Protein AF-A0A9D4VHM0-F1 (afdb_monomer_lite)

Secondary structure (DSSP, 8-state):
---S-------HHHHHHHHHHHHHHHHHHHHHHHHHHHHHHTT---SGGGGT--HHHHHHHHHHHHHSSS--HHHHHHHHHHHHHHHHHHHHHHHHHHHHHHHHHHHHHHHHHHHTTT---TTSSTTGGG----------------------------TTS--TTSTTHHHHTT--

Structure (mmCIF, N/CA/C/O backbone):
data_AF-A0A9D4VHM0-F1
#
_entry.id   AF-A0A9D4VHM0-F1
#
loop_
_atom_site.group_PDB
_atom_site.id
_atom_site.type_symbol
_atom_site.label_atom_id
_atom_site.label_alt_id
_atom_site.label_comp_id
_atom_site.label_asym_id
_atom_site.label_entity_id
_atom_site.label_seq_id
_atom_site.pdbx_PDB_ins_code
_atom_site.Cartn_x
_atom_site.Cartn_y
_atom_site.Cartn_z
_atom_site.occupancy
_atom_site.B_iso_or_equiv
_atom_site.auth_seq_id
_atom_site.auth_comp_id
_atom_site.auth_asym_id
_atom_site.auth_atom_id
_atom_site.pdbx_PDB_model_num
ATOM 1 N N . MET A 1 1 ? -2.084 -25.404 -28.166 1.00 48.56 1 MET A N 1
ATOM 2 C CA . MET A 1 1 ? -1.781 -25.328 -29.610 1.00 48.56 1 MET A CA 1
ATOM 3 C C . MET A 1 1 ? -2.244 -23.962 -30.100 1.00 48.56 1 MET A C 1
ATOM 5 O O . MET A 1 1 ? -3.442 -23.744 -30.145 1.00 48.56 1 MET A O 1
ATOM 9 N N . SER A 1 2 ? -1.327 -23.030 -30.367 1.00 46.53 2 SER A N 1
ATOM 10 C CA . SER A 1 2 ? -1.622 -21.773 -31.071 1.00 46.53 2 SER A CA 1
ATOM 11 C C . SER A 1 2 ? -0.674 -21.740 -32.253 1.00 46.53 2 SER A C 1
ATOM 13 O O . SER A 1 2 ? 0.512 -21.457 -32.102 1.00 46.53 2 SER A O 1
ATOM 15 N N . GLY A 1 3 ? -1.186 -22.229 -33.375 1.00 48.50 3 GLY A N 1
ATOM 16 C CA . GLY A 1 3 ? -0.504 -22.219 -34.653 1.00 48.50 3 GLY A CA 1
ATOM 17 C C . GLY A 1 3 ? -0.686 -20.891 -35.378 1.00 48.50 3 GLY A C 1
ATOM 18 O O . GLY A 1 3 ? -1.426 -20.017 -34.934 1.00 48.50 3 GLY A O 1
ATOM 19 N N . MET A 1 4 ? -0.033 -20.863 -36.536 1.00 45.47 4 MET A N 1
ATOM 20 C CA . MET A 1 4 ? -0.032 -19.849 -37.583 1.00 45.47 4 MET A CA 1
ATOM 21 C C . MET A 1 4 ? 0.766 -18.599 -37.241 1.00 45.47 4 MET A C 1
ATOM 23 O O . MET A 1 4 ? 0.426 -17.837 -36.344 1.00 45.47 4 MET A O 1
ATOM 27 N N . GLY A 1 5 ? 1.854 -18.441 -38.002 1.00 55.69 5 GLY A N 1
ATOM 28 C CA . GLY A 1 5 ? 2.696 -17.262 -38.004 1.00 55.69 5 GLY A CA 1
ATOM 29 C C . GLY A 1 5 ? 1.836 -16.013 -37.995 1.00 55.69 5 GLY A C 1
ATOM 30 O O . GLY A 1 5 ? 0.958 -15.849 -38.844 1.00 55.69 5 GLY A O 1
ATOM 31 N N . ASP A 1 6 ? 2.097 -15.183 -36.988 1.00 59.44 6 ASP A N 1
ATOM 32 C CA . ASP A 1 6 ? 1.628 -13.813 -36.928 1.00 59.44 6 ASP A CA 1
ATOM 33 C C . ASP A 1 6 ? 1.905 -13.216 -38.306 1.00 59.44 6 ASP A C 1
ATOM 35 O O . ASP A 1 6 ? 3.043 -13.285 -38.778 1.00 59.44 6 ASP A O 1
ATOM 39 N N . GLY A 1 7 ? 0.863 -12.777 -39.011 1.00 63.22 7 GLY A N 1
ATOM 40 C CA . GLY A 1 7 ? 0.904 -12.333 -40.409 1.00 63.22 7 GLY A CA 1
ATOM 41 C C . GLY A 1 7 ? 1.677 -11.025 -40.592 1.00 63.22 7 GLY A C 1
ATOM 42 O O . GLY A 1 7 ? 1.258 -10.143 -41.335 1.00 63.22 7 GLY A O 1
ATOM 43 N N . TYR A 1 8 ? 2.772 -10.869 -39.859 1.00 72.88 8 TYR A N 1
ATOM 44 C CA . TYR A 1 8 ? 3.613 -9.708 -39.774 1.00 72.88 8 TYR A CA 1
ATOM 45 C C . TYR A 1 8 ? 4.491 -9.622 -41.023 1.00 72.88 8 TYR A C 1
ATOM 47 O O . TYR A 1 8 ? 5.536 -10.262 -41.143 1.00 72.88 8 TYR A O 1
ATOM 55 N N . VAL A 1 9 ? 4.035 -8.816 -41.979 1.00 76.06 9 VAL A N 1
ATOM 56 C CA . VAL A 1 9 ? 4.743 -8.518 -43.226 1.00 76.06 9 VAL A CA 1
ATOM 57 C C . VAL A 1 9 ? 5.703 -7.351 -42.970 1.00 76.06 9 VAL A C 1
ATOM 59 O O . VAL A 1 9 ? 5.404 -6.202 -43.282 1.00 76.06 9 VAL A O 1
ATOM 62 N N . GLY A 1 10 ? 6.836 -7.633 -42.327 1.00 77.12 10 GLY A N 1
ATOM 63 C CA . GLY A 1 10 ? 7.846 -6.631 -41.973 1.00 77.12 10 GLY A CA 1
ATOM 64 C C . GLY A 1 10 ? 9.276 -7.109 -42.208 1.00 77.12 10 GLY A C 1
ATOM 65 O O . GLY A 1 10 ? 9.518 -8.253 -42.596 1.00 77.12 10 GLY A O 1
ATOM 66 N N . THR A 1 11 ? 10.246 -6.219 -42.000 1.00 82.81 11 THR A N 1
ATOM 67 C CA . THR A 1 11 ? 11.658 -6.525 -42.268 1.00 82.81 11 THR A CA 1
ATOM 68 C C . THR A 1 11 ? 12.235 -7.479 -41.215 1.00 82.81 11 THR A C 1
ATOM 70 O O . THR A 1 11 ? 11.764 -7.540 -40.080 1.00 82.81 11 THR A O 1
ATOM 73 N N . ALA A 1 12 ? 13.312 -8.205 -41.537 1.00 75.81 12 ALA A N 1
ATOM 74 C CA . ALA A 1 12 ? 13.962 -9.113 -40.579 1.00 75.81 12 ALA A CA 1
ATOM 75 C C . ALA A 1 12 ? 14.427 -8.408 -39.282 1.00 75.81 12 ALA A C 1
ATOM 77 O O . ALA A 1 12 ? 14.496 -9.029 -38.221 1.00 75.81 12 ALA A O 1
ATOM 78 N N . GLN A 1 13 ? 14.700 -7.099 -39.341 1.00 81.19 13 GLN A N 1
ATOM 79 C CA . GLN A 1 13 ? 15.025 -6.281 -38.168 1.00 81.19 13 GLN A CA 1
ATOM 80 C C . GLN A 1 13 ? 13.808 -6.058 -37.256 1.00 81.19 13 GLN A C 1
ATOM 82 O O . GLN A 1 13 ? 13.946 -6.012 -36.029 1.00 81.19 13 GLN A O 1
ATOM 87 N N . ASP A 1 14 ? 12.610 -5.970 -37.832 1.00 83.75 14 ASP A N 1
ATOM 88 C CA . ASP A 1 14 ? 11.372 -5.815 -37.077 1.00 83.75 14 ASP A CA 1
ATOM 89 C C . ASP A 1 14 ? 11.043 -7.074 -36.270 1.00 83.75 14 ASP A C 1
ATOM 91 O O . ASP A 1 14 ? 10.640 -6.960 -35.115 1.00 83.75 14 ASP A O 1
ATOM 95 N N . ALA A 1 15 ? 11.328 -8.270 -36.796 1.00 83.69 15 ALA A N 1
ATOM 96 C CA . ALA A 1 15 ? 11.151 -9.528 -36.063 1.00 83.69 15 ALA A CA 1
ATOM 97 C C . ALA A 1 15 ? 11.991 -9.577 -34.769 1.00 83.69 15 ALA A C 1
ATOM 99 O O . ALA A 1 15 ? 11.526 -10.023 -33.717 1.00 83.69 15 ALA A O 1
ATOM 100 N N . VAL A 1 16 ? 13.222 -9.054 -34.810 1.00 86.56 16 VAL A N 1
ATOM 101 C CA . VAL A 1 16 ? 14.093 -8.954 -33.626 1.00 86.56 16 VAL A CA 1
ATOM 102 C C . VAL A 1 16 ? 13.530 -7.952 -32.614 1.00 86.56 16 VAL A C 1
ATOM 104 O O . VAL A 1 16 ? 13.523 -8.218 -31.407 1.00 86.56 16 VAL A O 1
ATOM 107 N N . ARG A 1 17 ? 13.025 -6.807 -33.092 1.00 89.06 17 ARG A N 1
ATOM 108 C CA . ARG A 1 17 ? 12.390 -5.788 -32.243 1.00 89.06 17 ARG A CA 1
ATOM 109 C C . ARG A 1 17 ? 11.124 -6.327 -31.578 1.00 89.06 17 ARG A C 1
ATOM 111 O O . ARG A 1 17 ? 10.955 -6.133 -30.375 1.00 89.06 17 ARG A O 1
ATOM 118 N N . ILE A 1 18 ? 10.277 -7.031 -32.327 1.00 87.94 18 ILE A N 1
ATOM 119 C CA . ILE A 1 18 ? 9.046 -7.655 -31.830 1.00 87.94 18 ILE A CA 1
ATOM 120 C C . ILE A 1 18 ? 9.375 -8.639 -30.717 1.00 87.94 18 ILE A C 1
ATOM 122 O O . ILE A 1 18 ? 8.871 -8.476 -29.611 1.00 87.94 18 ILE A O 1
ATOM 126 N N . ARG A 1 19 ? 10.323 -9.554 -30.942 1.00 87.62 19 ARG A N 1
ATOM 127 C CA . ARG A 1 19 ? 10.744 -10.531 -29.929 1.00 87.62 19 ARG A CA 1
ATOM 128 C C . ARG A 1 19 ? 11.224 -9.870 -28.636 1.00 87.62 19 ARG A C 1
ATOM 130 O O . ARG A 1 19 ? 10.958 -10.357 -27.537 1.00 87.62 19 ARG A O 1
ATOM 137 N N . ARG A 1 20 ? 11.944 -8.748 -28.745 1.00 91.19 20 ARG A N 1
ATOM 138 C CA . ARG A 1 20 ? 12.395 -7.973 -27.580 1.00 91.19 20 ARG A CA 1
ATOM 139 C C . ARG A 1 20 ? 11.217 -7.359 -26.821 1.00 91.19 20 ARG A C 1
ATOM 141 O O . ARG A 1 20 ? 11.184 -7.453 -25.596 1.00 91.19 20 ARG A O 1
ATOM 148 N N . LEU A 1 21 ? 10.278 -6.739 -27.531 1.00 93.31 21 LEU A N 1
ATOM 1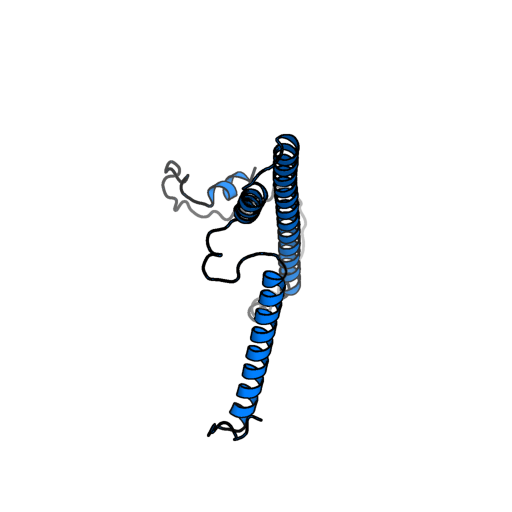49 C CA . LEU A 1 21 ? 9.094 -6.114 -26.935 1.00 93.31 21 LEU A CA 1
ATOM 150 C C . LEU A 1 21 ? 8.149 -7.153 -26.326 1.00 93.31 21 LEU A C 1
ATOM 152 O O . LEU A 1 21 ? 7.611 -6.937 -25.247 1.00 93.31 21 LEU A O 1
ATOM 156 N N . GLU A 1 22 ? 7.981 -8.305 -26.966 1.00 91.44 22 GLU A N 1
ATOM 157 C CA . GLU A 1 22 ? 7.226 -9.435 -26.424 1.00 91.44 22 GLU A CA 1
ATOM 158 C C . GLU A 1 22 ? 7.846 -9.955 -25.136 1.00 91.44 22 GLU A C 1
ATOM 160 O O . GLU A 1 22 ? 7.137 -10.119 -24.148 1.00 91.44 22 GLU A O 1
ATOM 165 N N . LYS A 1 23 ? 9.174 -10.119 -25.101 1.00 93.81 23 LYS A N 1
ATOM 166 C CA . LYS A 1 23 ? 9.887 -10.509 -23.881 1.00 93.81 23 LYS A CA 1
ATOM 167 C C . LYS A 1 23 ? 9.682 -9.497 -22.748 1.00 93.81 23 LYS A C 1
ATOM 169 O O . LYS A 1 23 ? 9.524 -9.898 -21.597 1.00 93.81 23 LYS A O 1
ATOM 174 N N . GLN A 1 24 ? 9.666 -8.198 -23.059 1.00 93.06 24 GLN A N 1
ATOM 175 C CA . GLN A 1 24 ? 9.364 -7.148 -22.078 1.00 93.06 24 GLN A CA 1
ATOM 176 C C . GLN A 1 24 ? 7.918 -7.243 -21.577 1.00 93.06 24 GLN A C 1
ATOM 178 O O . GLN A 1 24 ? 7.697 -7.299 -20.370 1.00 93.06 24 GLN A O 1
ATOM 183 N N . ARG A 1 25 ? 6.943 -7.365 -22.486 1.00 94.88 25 ARG A N 1
ATOM 184 C CA . ARG A 1 25 ? 5.524 -7.534 -22.133 1.00 94.88 25 ARG A CA 1
ATOM 185 C C . ARG A 1 25 ? 5.275 -8.799 -21.315 1.00 94.88 25 ARG A C 1
ATOM 187 O O . ARG A 1 25 ? 4.471 -8.767 -20.390 1.00 94.88 25 ARG A O 1
ATOM 194 N N . GLU A 1 26 ? 5.932 -9.915 -21.630 1.00 91.56 26 GLU A N 1
ATOM 195 C CA . GLU A 1 26 ? 5.799 -11.154 -20.857 1.00 91.56 26 GLU A CA 1
ATOM 196 C C . GLU A 1 26 ? 6.381 -10.989 -19.448 1.00 91.56 26 GLU A C 1
ATOM 198 O O . GLU A 1 26 ? 5.748 -11.400 -18.476 1.00 91.56 26 GLU A O 1
ATOM 203 N N . ALA A 1 27 ? 7.538 -10.333 -19.312 1.00 92.75 27 ALA A N 1
ATOM 204 C CA . ALA A 1 27 ? 8.124 -10.034 -18.008 1.00 92.75 27 ALA A CA 1
ATOM 205 C C . ALA A 1 27 ? 7.213 -9.128 -17.160 1.00 92.75 27 ALA A C 1
ATOM 207 O O . ALA A 1 27 ? 6.996 -9.402 -15.980 1.00 92.75 27 ALA A O 1
ATOM 208 N N . GLU A 1 28 ? 6.624 -8.092 -17.759 1.00 88.25 28 GLU A N 1
ATOM 209 C CA . GLU A 1 28 ? 5.645 -7.224 -17.095 1.00 88.25 28 GLU A CA 1
ATOM 210 C C . GLU A 1 28 ? 4.381 -7.989 -16.694 1.00 88.25 28 GLU A C 1
ATOM 212 O O . GLU A 1 28 ? 3.914 -7.862 -15.561 1.00 88.25 28 GLU A O 1
ATOM 217 N N . ARG A 1 29 ? 3.853 -8.840 -17.582 1.00 91.31 29 ARG A N 1
ATOM 218 C CA . ARG A 1 29 ? 2.702 -9.703 -17.281 1.00 91.31 29 ARG A CA 1
ATOM 219 C C . ARG A 1 29 ? 2.998 -10.657 -16.131 1.00 91.31 29 ARG A C 1
ATOM 221 O O . ARG A 1 29 ? 2.163 -10.772 -15.238 1.00 91.31 29 ARG A O 1
ATOM 228 N N . ARG A 1 30 ? 4.179 -11.286 -16.105 1.00 91.12 30 ARG A N 1
ATOM 229 C CA . ARG A 1 30 ? 4.614 -12.127 -14.979 1.00 91.12 30 ARG A CA 1
ATOM 230 C C . ARG A 1 30 ? 4.716 -11.324 -13.690 1.00 91.12 30 ARG A C 1
ATOM 232 O O . ARG A 1 30 ? 4.198 -11.774 -12.679 1.00 91.12 30 ARG A O 1
ATOM 239 N N . LYS A 1 31 ? 5.294 -10.119 -13.727 1.00 89.94 31 LYS A N 1
ATOM 240 C CA . LYS A 1 31 ? 5.389 -9.238 -12.553 1.00 89.94 31 LYS A CA 1
ATOM 241 C C . LYS A 1 31 ? 4.008 -8.856 -12.018 1.00 89.94 31 LYS A C 1
ATOM 243 O O . LYS A 1 31 ? 3.776 -8.924 -10.817 1.00 89.94 31 LYS A O 1
ATOM 248 N N . ILE A 1 32 ? 3.070 -8.495 -12.895 1.00 85.62 32 ILE A N 1
ATOM 249 C CA . ILE A 1 32 ? 1.684 -8.194 -12.507 1.00 85.62 32 ILE A CA 1
ATOM 250 C C . ILE A 1 32 ? 1.004 -9.438 -11.935 1.00 85.62 32 ILE A C 1
ATOM 252 O O . ILE A 1 32 ? 0.292 -9.334 -10.942 1.00 85.62 32 ILE A O 1
ATOM 256 N N . GLN A 1 33 ? 1.202 -10.606 -12.543 1.00 84.25 33 GLN A N 1
ATOM 257 C CA . GLN A 1 33 ? 0.629 -11.855 -12.053 1.00 84.25 33 GLN A CA 1
ATOM 258 C C . GLN A 1 33 ? 1.186 -12.221 -10.676 1.00 84.25 33 GLN A C 1
ATOM 260 O O . GLN A 1 33 ? 0.412 -12.574 -9.797 1.00 84.25 33 GLN A O 1
ATOM 265 N N . GLU A 1 34 ? 2.489 -12.062 -10.463 1.00 85.38 34 GLU A N 1
ATOM 266 C CA . GLU A 1 34 ? 3.138 -12.291 -9.176 1.00 85.38 34 GLU A CA 1
ATOM 267 C C . GLU A 1 34 ? 2.610 -11.328 -8.103 1.00 85.38 34 GLU A C 1
ATOM 269 O O . GLU A 1 34 ? 2.268 -11.750 -6.998 1.00 85.38 34 GLU A O 1
ATOM 274 N N . LEU A 1 35 ? 2.474 -10.039 -8.433 1.00 79.00 35 LEU A N 1
ATOM 275 C CA . LEU A 1 35 ? 1.866 -9.048 -7.542 1.00 79.00 35 LEU A CA 1
ATOM 276 C C . LEU A 1 35 ? 0.404 -9.386 -7.235 1.00 79.00 35 LEU A C 1
ATOM 278 O O . LEU A 1 35 ? 0.005 -9.299 -6.080 1.00 79.00 35 LEU A O 1
ATOM 282 N N . LYS A 1 36 ? -0.368 -9.837 -8.232 1.00 78.75 36 LYS A N 1
ATOM 283 C CA . LYS A 1 36 ? -1.748 -10.310 -8.049 1.00 78.75 36 LYS A CA 1
ATOM 284 C C . LYS A 1 36 ? -1.825 -11.543 -7.160 1.00 78.75 36 LYS A C 1
ATOM 286 O O . LYS A 1 36 ? -2.728 -11.632 -6.342 1.00 78.75 36 LYS A O 1
ATOM 291 N N . THR A 1 37 ? -0.913 -12.503 -7.308 1.00 77.62 37 THR A N 1
ATOM 292 C CA . THR A 1 37 ? -0.886 -13.679 -6.432 1.00 77.62 37 THR A CA 1
ATOM 293 C C . THR A 1 37 ? -0.502 -13.290 -5.012 1.00 77.62 37 THR A C 1
ATOM 295 O O . THR A 1 37 ? -1.154 -13.743 -4.082 1.00 77.62 37 THR A O 1
ATOM 298 N N . LYS A 1 38 ? 0.476 -12.388 -4.838 1.00 77.25 38 LYS A N 1
ATOM 299 C CA . LYS A 1 38 ? 0.881 -11.870 -3.522 1.00 77.25 38 LYS A CA 1
ATOM 300 C C . LYS A 1 38 ? -0.257 -11.106 -2.840 1.00 77.25 38 LYS A C 1
ATOM 302 O O . LYS A 1 38 ? -0.517 -11.337 -1.662 1.00 77.25 38 LYS A O 1
ATOM 307 N N . SER A 1 39 ? -0.973 -10.258 -3.579 1.00 63.16 39 SER A N 1
ATOM 308 C CA . SER A 1 39 ? -2.120 -9.518 -3.044 1.00 63.16 39 SER A CA 1
ATOM 309 C C . SER A 1 39 ? -3.331 -10.416 -2.778 1.00 63.16 39 SER A C 1
ATOM 311 O O . SER A 1 39 ? -4.026 -10.221 -1.787 1.00 63.16 39 SER A O 1
ATOM 313 N N . ALA A 1 40 ? -3.565 -11.437 -3.609 1.00 62.09 40 ALA A N 1
ATOM 314 C CA . ALA A 1 40 ? -4.620 -12.423 -3.381 1.00 62.09 40 ALA A CA 1
ATOM 315 C C . ALA A 1 40 ? -4.339 -13.311 -2.157 1.00 62.09 40 ALA A C 1
ATOM 317 O O . ALA A 1 40 ? -5.275 -13.690 -1.459 1.00 62.09 40 ALA A O 1
ATOM 318 N N . THR A 1 41 ? -3.070 -13.624 -1.867 1.00 61.19 41 THR A N 1
ATOM 319 C CA . THR A 1 41 ? -2.693 -14.359 -0.647 1.00 61.19 41 THR A CA 1
ATOM 320 C C . THR A 1 41 ? -2.825 -13.516 0.622 1.00 61.19 41 THR A C 1
ATOM 322 O O . THR A 1 41 ? -3.041 -14.068 1.697 1.00 61.19 41 THR A O 1
ATOM 325 N N . SER A 1 42 ? -2.747 -12.186 0.520 1.00 54.97 42 SER A N 1
ATOM 326 C CA . SER A 1 42 ? -2.964 -11.264 1.636 1.00 54.97 42 SER A CA 1
ATOM 327 C C . SER A 1 42 ? -4.421 -10.782 1.679 1.00 54.97 42 SER A C 1
ATOM 329 O O . SER A 1 42 ? -4.680 -9.621 1.395 1.00 54.97 42 SER A O 1
ATOM 331 N N . ASN A 1 43 ? -5.369 -11.680 1.978 1.00 56.19 43 ASN A N 1
ATOM 332 C CA . ASN A 1 43 ? -6.749 -11.428 2.452 1.00 56.19 43 ASN A CA 1
ATOM 333 C C . ASN A 1 43 ? -7.400 -10.053 2.138 1.00 56.19 43 ASN A C 1
ATOM 335 O O . ASN A 1 43 ? -7.985 -9.416 3.014 1.00 56.19 43 ASN A O 1
ATOM 339 N N . GLY A 1 44 ? -7.362 -9.605 0.884 1.00 54.00 44 GLY A N 1
ATOM 340 C CA . GLY A 1 44 ? -7.926 -8.331 0.448 1.00 54.00 44 GLY A CA 1
ATOM 341 C C . GLY A 1 44 ? -8.570 -8.504 -0.916 1.00 54.00 44 GLY A C 1
ATOM 342 O O . GLY A 1 44 ? -7.920 -8.942 -1.861 1.00 54.00 44 GLY A O 1
ATOM 343 N N . GLN A 1 45 ? -9.870 -8.222 -0.995 1.00 55.28 45 GLN A N 1
ATOM 344 C CA . GLN A 1 45 ? -10.698 -8.332 -2.199 1.00 55.28 45 GLN A CA 1
ATOM 345 C C . GLN A 1 45 ? -9.958 -7.837 -3.459 1.00 55.28 45 GLN A C 1
ATOM 347 O O . GLN A 1 45 ? -9.551 -6.674 -3.502 1.00 55.28 45 GLN A O 1
ATOM 352 N N . PRO A 1 46 ? -9.790 -8.673 -4.500 1.00 51.97 46 PRO A N 1
ATOM 353 C CA . PRO A 1 46 ? -9.112 -8.249 -5.710 1.00 51.97 46 PRO A CA 1
ATOM 354 C C . PRO A 1 46 ? -10.093 -7.447 -6.570 1.00 51.97 46 PRO A C 1
ATOM 356 O O . PRO A 1 46 ? -10.962 -8.015 -7.227 1.00 51.97 46 PRO A O 1
ATOM 359 N N . GLY A 1 47 ? -9.965 -6.121 -6.591 1.00 56.31 47 GLY A N 1
ATOM 360 C CA . GLY A 1 47 ? -10.723 -5.296 -7.528 1.00 56.31 47 GLY A CA 1
ATOM 361 C C . GLY A 1 47 ? -10.788 -3.818 -7.170 1.00 56.31 47 GLY A C 1
ATOM 362 O O . GLY A 1 47 ? -10.509 -3.427 -6.044 1.00 56.31 47 GLY A O 1
ATOM 363 N N . LEU A 1 48 ? -11.181 -3.040 -8.182 1.00 56.62 48 LEU A N 1
ATOM 364 C CA . LEU A 1 48 ? -11.486 -1.602 -8.309 1.00 56.62 48 LEU A CA 1
ATOM 365 C C . LEU A 1 48 ? -11.804 -0.772 -7.036 1.00 56.62 48 LEU A C 1
ATOM 367 O O . LEU A 1 48 ? -11.634 0.440 -7.058 1.00 56.62 48 LEU A O 1
ATOM 371 N N . LEU A 1 49 ? -12.218 -1.393 -5.931 1.00 53.53 49 LEU A N 1
ATOM 372 C CA . LEU A 1 49 ? -12.480 -0.774 -4.627 1.00 53.53 49 LEU A CA 1
ATOM 373 C C . LEU A 1 49 ? -11.216 -0.495 -3.785 1.00 53.53 49 LEU A C 1
ATOM 375 O O . LEU A 1 49 ? -11.313 0.156 -2.749 1.00 53.53 49 LEU A O 1
ATOM 379 N N . GLN A 1 50 ? -10.028 -0.932 -4.218 1.00 60.22 50 GLN A N 1
ATOM 380 C CA . GLN A 1 50 ? -8.768 -0.724 -3.481 1.00 60.22 50 GLN A CA 1
ATOM 381 C C . GLN A 1 50 ? -8.292 0.748 -3.434 1.00 60.22 50 GLN A C 1
ATOM 383 O O . GLN A 1 50 ? -7.340 1.063 -2.728 1.00 60.22 50 GLN A O 1
ATOM 388 N N . PHE A 1 51 ? -8.939 1.672 -4.153 1.00 56.91 51 PHE A N 1
ATOM 389 C CA . PHE A 1 51 ? -8.526 3.083 -4.192 1.00 56.91 51 PHE A CA 1
ATOM 390 C C . PHE A 1 51 ? -8.934 3.925 -2.970 1.00 56.91 51 PHE A C 1
ATOM 392 O O . PHE A 1 51 ? -8.594 5.103 -2.923 1.00 56.91 51 PHE A O 1
ATOM 399 N N . GLY A 1 52 ? -9.622 3.346 -1.982 1.00 58.41 52 GLY A N 1
ATOM 400 C CA . GLY A 1 52 ? -10.054 4.070 -0.780 1.00 58.41 52 GLY A CA 1
ATOM 401 C C . GLY A 1 52 ? -9.650 3.441 0.550 1.00 58.41 52 GLY A C 1
ATOM 402 O O . GLY A 1 52 ? -9.608 4.157 1.539 1.00 58.41 52 GLY A O 1
ATOM 403 N N . SER A 1 53 ? -9.316 2.146 0.590 1.00 60.56 53 SER A N 1
ATOM 404 C CA . SER A 1 53 ? -9.068 1.469 1.864 1.00 60.56 53 SER A CA 1
ATOM 405 C C . SER A 1 53 ? -7.619 1.627 2.307 1.00 60.56 53 SER A C 1
ATOM 407 O O . SER A 1 53 ? -6.725 0.942 1.796 1.00 60.56 53 SER A O 1
ATOM 409 N N . SER A 1 54 ? -7.381 2.506 3.279 1.00 69.75 54 SER A N 1
ATOM 410 C CA . SER A 1 54 ? -6.142 2.472 4.056 1.00 69.75 54 SER A CA 1
ATOM 411 C C . SER A 1 54 ? -5.962 1.085 4.688 1.00 69.75 54 SER A C 1
ATOM 413 O O . SER A 1 54 ? -6.927 0.347 4.904 1.00 69.75 54 SER A O 1
ATOM 415 N N . THR A 1 55 ? -4.723 0.701 5.003 1.00 69.50 55 THR A N 1
ATOM 416 C CA . THR A 1 55 ? -4.454 -0.581 5.678 1.00 69.50 55 THR A CA 1
ATOM 417 C C . THR A 1 55 ? -5.221 -0.693 7.002 1.00 69.50 55 THR A C 1
ATOM 419 O O . THR A 1 55 ? -5.764 -1.755 7.308 1.00 69.50 55 THR A O 1
ATOM 422 N N . SER A 1 56 ? -5.418 0.432 7.699 1.00 73.06 56 SER A N 1
ATOM 423 C CA . SER A 1 56 ? -6.299 0.543 8.867 1.00 73.06 56 SER A CA 1
ATOM 424 C C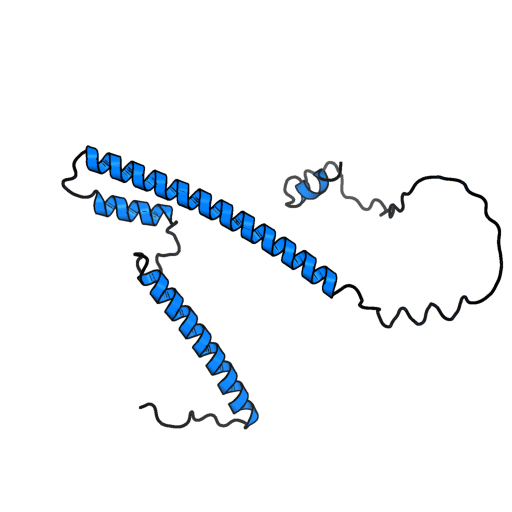 . SER A 1 56 ? -7.772 0.213 8.574 1.00 73.06 56 SER A C 1
ATOM 426 O O . SER A 1 56 ? -8.371 -0.564 9.316 1.00 73.06 56 SER A O 1
ATOM 428 N N . GLU A 1 57 ? -8.363 0.705 7.479 1.00 78.12 57 GLU A N 1
ATOM 429 C CA . GLU A 1 57 ? -9.755 0.387 7.115 1.00 78.12 57 GLU A CA 1
ATOM 430 C C . GLU A 1 57 ? -9.953 -1.104 6.799 1.00 78.12 57 GLU A C 1
ATOM 432 O O . GLU A 1 57 ? -10.982 -1.698 7.138 1.00 78.12 57 GLU A O 1
ATOM 437 N N . ILE A 1 58 ? -8.958 -1.750 6.187 1.00 80.31 58 ILE A N 1
ATOM 438 C CA . ILE A 1 58 ? -9.006 -3.191 5.902 1.00 80.31 58 ILE A CA 1
ATOM 439 C C . ILE A 1 58 ? -9.033 -3.985 7.217 1.00 80.31 58 ILE A C 1
ATOM 441 O O . ILE A 1 58 ? -9.866 -4.880 7.381 1.00 80.31 58 ILE A O 1
ATOM 445 N N . LEU A 1 59 ? -8.184 -3.620 8.184 1.00 79.12 59 LEU A N 1
ATOM 446 C CA . LEU A 1 59 ? -8.157 -4.251 9.507 1.00 79.12 59 LEU A CA 1
ATOM 447 C C . LEU A 1 59 ? -9.461 -4.011 10.286 1.00 79.12 59 LEU A C 1
ATOM 449 O O . LEU A 1 59 ? -9.994 -4.937 10.901 1.00 79.12 59 LEU A O 1
ATOM 453 N N . GLU A 1 60 ? -10.038 -2.811 10.205 1.00 81.19 60 GLU A N 1
ATOM 454 C CA . GLU A 1 60 ? -11.325 -2.506 10.836 1.00 81.19 60 GLU A CA 1
ATOM 455 C C . GLU A 1 60 ? -12.503 -3.266 10.219 1.00 81.19 60 GLU A C 1
ATOM 457 O O . GLU A 1 60 ? -13.420 -3.685 10.928 1.00 81.19 60 GLU A 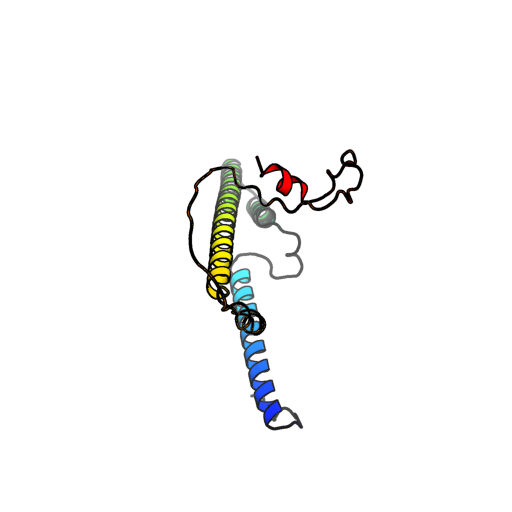O 1
ATOM 462 N N . THR A 1 61 ? -12.525 -3.449 8.899 1.00 84.44 61 THR A N 1
ATOM 463 C CA . THR A 1 61 ? -13.600 -4.216 8.252 1.00 84.44 61 THR A CA 1
ATOM 464 C C . THR A 1 61 ? -13.508 -5.704 8.579 1.00 84.44 61 THR A C 1
ATOM 466 O O . THR A 1 61 ? -14.544 -6.333 8.806 1.00 84.44 61 THR A O 1
ATOM 469 N N . ALA A 1 62 ? -12.297 -6.265 8.666 1.00 81.31 62 ALA A N 1
ATOM 470 C CA . ALA A 1 62 ? -12.079 -7.627 9.151 1.00 81.31 62 ALA A CA 1
ATOM 471 C C . ALA A 1 62 ? -12.549 -7.780 10.605 1.00 81.31 62 ALA A C 1
ATOM 473 O O . ALA A 1 62 ? -13.312 -8.692 10.914 1.00 81.31 62 ALA A O 1
ATOM 474 N N . PHE A 1 63 ? -12.207 -6.822 11.470 1.00 84.50 63 PHE A N 1
ATOM 475 C CA . PHE A 1 63 ? -12.685 -6.781 12.849 1.00 84.50 63 PHE A CA 1
ATOM 476 C C . PHE A 1 63 ? -14.203 -6.759 12.960 1.00 84.50 63 PHE A C 1
ATOM 478 O O . PHE A 1 63 ? -14.776 -7.525 13.731 1.00 84.50 63 PHE A O 1
ATOM 485 N N . LYS A 1 64 ? -14.866 -5.894 12.183 1.00 87.88 64 LYS A N 1
ATOM 486 C CA . LYS A 1 64 ? -16.330 -5.816 12.150 1.00 87.88 64 LYS A CA 1
ATOM 487 C C . LYS A 1 64 ? -16.911 -7.176 11.769 1.00 87.88 64 LYS A C 1
ATOM 489 O O . LYS A 1 64 ? -17.776 -7.674 12.471 1.00 87.88 64 LYS A O 1
ATOM 494 N N . LYS A 1 65 ? -16.384 -7.838 10.737 1.00 87.19 65 LYS A N 1
ATOM 495 C CA . LYS A 1 65 ? -16.833 -9.186 10.341 1.00 87.19 65 LYS A CA 1
ATOM 496 C C . LYS A 1 65 ? -16.619 -10.231 11.439 1.00 87.19 65 LYS A C 1
ATOM 498 O O . LYS A 1 65 ? -17.480 -11.075 11.639 1.00 87.19 65 LYS A O 1
ATOM 503 N N . GLU A 1 66 ? -15.502 -10.160 12.156 1.00 81.12 66 GLU A N 1
ATOM 504 C CA . GLU A 1 66 ? -15.178 -11.076 13.253 1.00 81.12 66 GLU A CA 1
ATOM 505 C C . GLU A 1 66 ? -15.950 -10.826 14.555 1.00 81.12 66 GLU A C 1
ATOM 507 O O . GLU A 1 66 ? -15.985 -11.704 15.421 1.00 81.12 66 GLU A O 1
ATOM 512 N N . THR A 1 67 ? -16.484 -9.618 14.738 1.00 84.88 67 THR A N 1
ATOM 513 C CA . THR A 1 67 ? -17.224 -9.212 15.943 1.00 84.88 67 THR A CA 1
ATOM 514 C C . THR A 1 67 ? -18.729 -9.137 15.739 1.00 84.88 67 THR A C 1
ATOM 516 O O . THR A 1 67 ? -19.471 -8.999 16.708 1.00 84.88 67 THR A O 1
ATOM 519 N N . VAL A 1 68 ? -19.202 -9.283 14.503 1.00 86.50 68 VAL A N 1
ATOM 520 C CA . VAL A 1 68 ? -20.623 -9.458 14.202 1.00 86.50 68 VAL A CA 1
ATOM 521 C C . VAL A 1 68 ? -21.035 -10.879 14.606 1.00 86.50 68 VAL A C 1
ATOM 523 O O . VAL A 1 68 ? -20.661 -11.851 13.958 1.00 86.50 68 VAL A O 1
ATOM 526 N N . GLY A 1 69 ? -21.804 -11.006 15.693 1.00 86.06 69 GLY A N 1
ATOM 527 C CA . GLY A 1 69 ? -22.325 -12.284 16.195 1.00 86.06 69 GLY A CA 1
ATOM 528 C C . GLY A 1 69 ? -22.413 -12.343 17.722 1.00 86.06 69 GLY A C 1
ATOM 529 O O . GLY A 1 69 ? -22.277 -11.329 18.405 1.00 86.06 69 GLY A O 1
ATOM 530 N N . LEU A 1 70 ? -22.640 -13.542 18.268 1.00 84.44 70 LEU A N 1
ATOM 531 C CA . LEU A 1 70 ? -22.587 -13.794 19.713 1.00 84.44 70 LEU A CA 1
ATOM 532 C C . LEU A 1 70 ? -21.116 -13.816 20.168 1.00 84.44 70 LEU A C 1
ATOM 534 O O . LEU A 1 70 ? -20.465 -14.857 20.152 1.00 84.44 70 LEU A O 1
ATOM 538 N N . VAL A 1 71 ? -20.580 -12.653 20.532 1.00 89.31 71 VAL A N 1
ATOM 539 C CA . VAL A 1 71 ? -19.200 -12.493 21.017 1.00 89.31 71 VAL A CA 1
ATOM 540 C C . VAL A 1 71 ? -19.232 -12.049 22.473 1.00 89.31 71 VAL A C 1
ATOM 542 O O . VAL A 1 71 ? -20.020 -11.178 22.849 1.00 89.31 71 VAL A O 1
ATOM 545 N N . THR A 1 72 ? -18.389 -12.648 23.315 1.00 92.56 72 THR A N 1
ATOM 546 C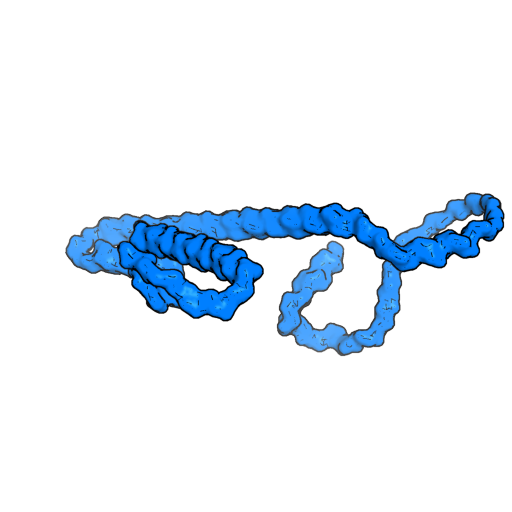 CA . THR A 1 72 ? -18.288 -12.234 24.718 1.00 92.56 72 THR A CA 1
ATOM 547 C C . THR A 1 72 ? -17.583 -10.883 24.831 1.00 92.56 72 THR A C 1
ATOM 549 O O . THR A 1 72 ? -16.757 -10.506 23.996 1.00 92.56 72 THR A O 1
ATOM 552 N N . ARG A 1 73 ? -17.891 -10.129 25.893 1.00 89.62 73 ARG A N 1
ATOM 553 C CA . ARG A 1 73 ? -17.284 -8.810 26.131 1.00 89.62 73 ARG A CA 1
ATOM 554 C C . ARG A 1 73 ? -15.754 -8.879 26.166 1.00 89.62 73 ARG A C 1
ATOM 556 O O . ARG A 1 73 ? -15.095 -7.994 25.632 1.00 89.62 73 ARG A O 1
ATOM 563 N N . GLU A 1 74 ? -15.212 -9.925 26.776 1.00 90.12 74 GLU A N 1
ATOM 564 C CA . GLU A 1 74 ? -13.770 -10.159 26.898 1.00 90.12 74 GLU A CA 1
ATOM 565 C C . GLU A 1 74 ? -13.117 -10.319 25.520 1.00 90.12 74 GLU A C 1
ATOM 567 O O . GLU A 1 74 ? -12.205 -9.566 25.185 1.00 90.12 74 GLU A O 1
ATOM 572 N N . GLN A 1 75 ? -13.678 -11.181 24.666 1.00 88.06 75 GLN A N 1
ATOM 573 C CA . GLN A 1 75 ? -13.193 -11.392 23.298 1.00 88.06 75 GLN A CA 1
ATOM 574 C C . GLN A 1 75 ? -13.230 -10.108 22.462 1.00 88.06 75 GLN A C 1
ATOM 576 O O . GLN A 1 75 ? -12.334 -9.862 21.655 1.00 88.06 75 GLN A O 1
ATOM 581 N N . TYR A 1 76 ? -14.255 -9.270 22.641 1.00 89.44 76 TYR A N 1
ATOM 582 C CA . TYR A 1 76 ? -14.331 -7.989 21.941 1.00 89.44 76 TYR A CA 1
ATOM 583 C C . TYR A 1 76 ? -13.199 -7.046 22.367 1.00 89.44 76 TYR A C 1
ATOM 585 O O . TYR A 1 76 ? -12.545 -6.450 21.512 1.00 89.44 76 TYR A O 1
ATOM 593 N N . VAL A 1 77 ? -12.941 -6.928 23.674 1.00 90.19 77 VAL A N 1
ATOM 594 C CA . VAL A 1 77 ? -11.875 -6.067 24.209 1.00 90.19 77 VAL A CA 1
ATOM 595 C C . VAL A 1 77 ? -10.500 -6.552 23.752 1.00 90.19 77 VAL A C 1
ATOM 597 O O . VAL A 1 77 ? -9.723 -5.747 23.245 1.00 90.19 77 VAL A O 1
ATOM 600 N N . GLU A 1 78 ? -10.224 -7.853 23.838 1.00 88.00 78 GLU A N 1
ATOM 601 C CA . GLU A 1 78 ? -8.962 -8.438 23.368 1.00 88.00 78 GLU A CA 1
ATOM 602 C C . GLU A 1 78 ? -8.723 -8.158 21.882 1.00 88.00 78 GLU A C 1
ATOM 604 O O . GLU A 1 78 ? -7.658 -7.679 21.490 1.00 88.00 78 GLU A O 1
ATOM 609 N N . LYS A 1 79 ? -9.735 -8.383 21.034 1.00 87.12 79 LYS A N 1
ATOM 610 C CA . LYS A 1 79 ? -9.620 -8.117 19.596 1.00 87.12 79 LYS A CA 1
ATOM 611 C C . LYS A 1 79 ? -9.409 -6.631 19.298 1.00 87.12 79 LYS A C 1
ATOM 613 O O . LYS A 1 79 ? -8.606 -6.309 18.425 1.00 87.12 79 LYS A O 1
ATOM 618 N N . ARG A 1 80 ? -10.077 -5.724 20.024 1.00 85.88 80 ARG A N 1
ATOM 619 C CA . ARG A 1 80 ? -9.878 -4.268 19.882 1.00 85.88 80 ARG A CA 1
ATOM 620 C C . ARG A 1 80 ? -8.441 -3.861 20.193 1.00 85.88 80 ARG A C 1
ATOM 622 O O . ARG A 1 80 ? -7.855 -3.129 19.401 1.00 85.88 80 ARG A O 1
ATOM 629 N N . VAL A 1 81 ? -7.891 -4.351 21.304 1.00 87.44 81 VAL A N 1
ATOM 630 C CA . VAL A 1 81 ? -6.504 -4.069 21.702 1.00 87.44 81 VAL A CA 1
ATOM 631 C C . VAL A 1 81 ? -5.536 -4.632 20.665 1.00 87.44 81 VAL A C 1
ATOM 633 O O . VAL A 1 81 ? -4.679 -3.905 20.179 1.00 87.44 81 VAL A O 1
ATOM 636 N N . ASN A 1 82 ? -5.743 -5.874 20.221 1.00 85.81 82 ASN A N 1
ATOM 637 C CA . ASN A 1 82 ? -4.898 -6.501 19.203 1.00 85.81 82 ASN A CA 1
ATOM 638 C C . ASN A 1 82 ? -4.858 -5.712 17.889 1.00 85.81 82 ASN A C 1
ATOM 640 O O . ASN A 1 82 ? -3.819 -5.653 17.240 1.00 85.81 82 ASN A O 1
ATOM 644 N N . ILE A 1 83 ? -5.974 -5.118 17.468 1.00 84.81 83 ILE A N 1
ATOM 645 C CA . ILE A 1 83 ? -6.006 -4.300 16.249 1.00 84.81 83 ILE A CA 1
ATOM 646 C C . ILE A 1 83 ? -5.295 -2.974 16.451 1.00 84.81 83 ILE A C 1
ATOM 648 O O . ILE A 1 83 ? -4.547 -2.566 15.571 1.00 84.81 83 ILE A O 1
ATOM 652 N N . GLN A 1 84 ? -5.492 -2.325 17.598 1.00 82.56 84 GLN A N 1
ATOM 653 C CA . GLN A 1 84 ? -4.778 -1.090 17.914 1.00 82.56 84 GLN A CA 1
ATOM 654 C C . GLN A 1 84 ? -3.265 -1.315 17.940 1.00 82.56 84 GLN A C 1
ATOM 656 O O . GLN A 1 84 ? -2.541 -0.568 17.290 1.00 82.56 84 GLN A O 1
ATOM 661 N N . SER A 1 85 ? -2.798 -2.384 18.589 1.00 84.88 85 SER A N 1
ATOM 662 C CA . SER A 1 85 ? -1.375 -2.738 18.605 1.00 84.88 85 SER A CA 1
ATOM 663 C C . SER A 1 85 ? -0.837 -3.044 17.207 1.00 84.88 85 SER A C 1
ATOM 665 O O . SER A 1 85 ? 0.226 -2.552 16.849 1.00 84.88 85 SER A O 1
ATOM 667 N N . LYS A 1 86 ? -1.586 -3.785 16.378 1.00 82.56 86 LYS A N 1
ATOM 668 C CA . LYS A 1 86 ? -1.179 -4.067 14.990 1.00 82.56 86 LYS A CA 1
ATOM 669 C C . LYS A 1 86 ? -1.066 -2.802 14.138 1.00 82.56 86 LYS A C 1
ATOM 671 O O . LYS A 1 86 ? -0.131 -2.695 13.355 1.00 82.56 86 LYS A O 1
ATOM 676 N N . ILE A 1 87 ? -1.996 -1.857 14.290 1.00 80.38 87 ILE A N 1
ATOM 677 C CA . ILE A 1 87 ? -1.949 -0.570 13.580 1.00 80.38 87 ILE A CA 1
ATOM 678 C C . ILE A 1 87 ? -0.722 0.233 14.028 1.00 80.38 87 ILE A C 1
ATOM 680 O O . ILE A 1 87 ? 0.011 0.748 13.190 1.00 80.38 87 ILE A O 1
ATOM 684 N N . GLU A 1 88 ? -0.462 0.297 15.335 1.00 81.75 88 GLU A N 1
ATOM 685 C CA . GLU A 1 88 ? 0.678 1.035 15.886 1.00 81.75 88 GLU A CA 1
ATOM 686 C C . GLU A 1 88 ? 2.031 0.441 15.449 1.00 81.75 88 GLU A C 1
ATOM 688 O O . GLU A 1 88 ? 2.963 1.177 15.117 1.00 81.75 88 GLU A O 1
ATOM 693 N N . GLU A 1 89 ? 2.157 -0.887 15.427 1.00 78.62 89 GLU A N 1
ATOM 694 C CA . GLU A 1 89 ? 3.356 -1.575 14.935 1.00 78.62 89 GLU A CA 1
ATOM 695 C C . GLU A 1 89 ? 3.578 -1.334 13.437 1.00 78.62 89 GLU A C 1
ATOM 697 O O . GLU A 1 89 ? 4.698 -1.020 13.028 1.00 78.62 89 GLU A O 1
ATOM 702 N N . GLU A 1 90 ? 2.519 -1.409 12.626 1.00 73.31 90 GLU A N 1
ATOM 703 C CA . GLU A 1 90 ? 2.592 -1.157 11.184 1.00 73.31 90 GLU A CA 1
ATOM 704 C C . GLU A 1 90 ? 2.991 0.299 10.882 1.00 73.31 90 GLU A C 1
ATOM 706 O O . GLU A 1 90 ? 3.811 0.548 9.995 1.00 73.31 90 GLU A O 1
ATOM 711 N N . GLU A 1 91 ? 2.475 1.272 11.640 1.00 73.88 91 GLU A N 1
ATOM 712 C CA . GLU A 1 91 ? 2.866 2.681 11.515 1.00 73.88 91 GLU A CA 1
ATOM 713 C C . GLU A 1 91 ? 4.343 2.902 11.860 1.00 73.88 91 GLU A C 1
ATOM 715 O O . GLU A 1 91 ? 5.058 3.579 11.112 1.00 73.88 91 GLU A O 1
ATOM 720 N N . LYS A 1 92 ? 4.831 2.291 12.947 1.00 78.94 92 LYS A N 1
ATOM 721 C CA . LYS A 1 92 ? 6.246 2.372 13.344 1.00 78.94 92 LYS A CA 1
ATOM 722 C C . LYS A 1 92 ? 7.166 1.728 12.308 1.00 78.94 92 LYS A C 1
ATOM 724 O O . LYS A 1 92 ? 8.177 2.328 11.942 1.00 78.94 92 LYS A O 1
ATOM 729 N N . GLU A 1 93 ? 6.813 0.553 11.789 1.00 78.06 93 GLU A N 1
ATOM 730 C CA . GLU A 1 93 ? 7.594 -0.125 10.748 1.00 78.06 93 GLU A CA 1
ATOM 731 C C . GLU A 1 93 ? 7.609 0.685 9.444 1.00 78.06 93 GLU A C 1
ATOM 733 O O . GLU A 1 93 ? 8.649 0.812 8.791 1.00 78.06 93 GLU A O 1
ATOM 738 N N . LYS A 1 94 ? 6.473 1.276 9.062 1.00 78.25 94 LYS A N 1
ATOM 739 C CA . LYS A 1 94 ? 6.365 2.096 7.853 1.00 78.25 94 LYS A CA 1
ATOM 740 C C . LYS A 1 94 ? 7.209 3.364 7.950 1.00 78.25 94 LYS A C 1
ATOM 742 O O . LYS A 1 94 ? 7.910 3.683 6.991 1.00 78.25 94 LYS A O 1
ATOM 747 N N . LEU A 1 95 ? 7.196 4.043 9.097 1.00 76.44 95 LEU A N 1
ATOM 748 C CA . LEU A 1 95 ? 8.071 5.190 9.353 1.00 76.44 95 LEU A CA 1
ATOM 749 C C . LEU A 1 95 ? 9.547 4.785 9.299 1.00 76.44 95 LEU A C 1
ATOM 751 O O . LEU A 1 95 ? 10.347 5.451 8.648 1.00 76.44 95 LEU A O 1
ATOM 755 N N . GLN A 1 96 ? 9.908 3.656 9.912 1.00 81.56 96 GLN A N 1
ATOM 756 C CA . GLN A 1 96 ? 11.283 3.161 9.888 1.00 81.56 96 GLN A CA 1
ATOM 757 C C . GLN A 1 96 ? 11.754 2.818 8.466 1.00 81.56 96 GLN A C 1
ATOM 759 O O . GLN A 1 96 ? 12.870 3.174 8.087 1.00 81.56 96 GLN A O 1
ATOM 764 N N . LYS A 1 97 ? 10.906 2.176 7.655 1.00 84.12 97 LYS A N 1
ATOM 765 C CA . LYS A 1 97 ? 11.206 1.888 6.244 1.00 84.12 97 LYS A CA 1
ATOM 766 C C . LYS A 1 97 ? 11.358 3.155 5.412 1.00 84.12 97 LYS A C 1
ATOM 768 O O . LYS A 1 97 ? 12.278 3.224 4.606 1.00 84.12 97 LYS A O 1
ATOM 773 N N . GLN A 1 98 ? 10.502 4.156 5.617 1.00 75.69 98 GLN A N 1
ATOM 774 C CA . GLN A 1 98 ? 10.610 5.440 4.916 1.00 75.69 98 GLN A CA 1
ATOM 775 C C . GLN A 1 98 ? 11.932 6.149 5.230 1.00 75.69 98 GLN A C 1
ATOM 777 O O . GLN A 1 98 ? 12.579 6.656 4.317 1.00 75.69 98 GLN A O 1
ATOM 782 N N . LEU A 1 99 ? 12.371 6.119 6.491 1.00 81.44 99 LEU A N 1
ATOM 783 C CA . LEU A 1 99 ? 13.664 6.678 6.893 1.00 81.44 99 LEU A CA 1
ATOM 784 C C . LEU A 1 99 ? 14.841 5.945 6.230 1.00 81.44 99 LEU A C 1
ATOM 786 O O . LEU A 1 99 ? 15.755 6.587 5.715 1.00 81.44 99 LEU A O 1
ATOM 790 N N . GLN A 1 100 ? 14.805 4.610 6.194 1.00 83.25 100 GLN A N 1
ATOM 791 C CA . GLN A 1 100 ? 15.837 3.805 5.528 1.00 83.25 100 GLN A CA 1
ATOM 792 C C . GLN A 1 100 ? 15.881 4.055 4.013 1.00 83.25 100 GLN A C 1
ATOM 794 O O . GLN A 1 100 ? 16.959 4.177 3.432 1.00 83.25 100 GLN A O 1
ATOM 799 N N . GLU A 1 101 ? 14.717 4.156 3.368 1.00 80.88 101 GLU A N 1
ATOM 800 C CA . GLU A 1 101 ? 14.613 4.443 1.935 1.00 80.88 101 GLU A CA 1
ATOM 801 C C . GLU A 1 101 ? 15.150 5.842 1.601 1.00 80.88 101 GLU A C 1
ATOM 803 O O . GLU A 1 101 ? 15.868 6.014 0.610 1.00 80.88 101 GLU A O 1
ATOM 808 N N . GLU A 1 102 ? 14.870 6.841 2.443 1.00 77.19 102 GLU A N 1
ATOM 809 C CA . GLU A 1 102 ? 15.409 8.189 2.274 1.00 77.19 102 GLU A CA 1
ATOM 810 C C . GLU A 1 102 ? 16.941 8.205 2.393 1.00 77.19 102 GLU A C 1
ATOM 812 O O . GLU A 1 102 ? 17.623 8.782 1.537 1.00 77.19 102 GLU A O 1
ATOM 817 N N . GLU A 1 103 ? 17.493 7.528 3.403 1.00 83.62 103 GLU A N 1
ATOM 818 C CA . GLU A 1 103 ? 18.939 7.402 3.601 1.00 83.62 103 GLU A CA 1
ATOM 819 C C . GLU A 1 103 ? 19.617 6.735 2.392 1.00 83.62 103 GLU A C 1
ATOM 821 O O . GLU A 1 103 ? 20.626 7.231 1.867 1.00 83.62 103 GLU A O 1
ATOM 826 N N . GLU A 1 104 ? 19.034 5.651 1.874 1.00 83.00 104 GLU A N 1
ATOM 827 C CA . GLU A 1 104 ? 19.558 4.958 0.700 1.00 83.00 104 GLU A CA 1
ATOM 828 C C . GLU A 1 104 ? 19.538 5.862 -0.543 1.00 83.00 104 GLU A C 1
ATOM 830 O O . GLU A 1 104 ? 20.525 5.952 -1.288 1.00 83.00 104 GLU A O 1
ATOM 835 N N . LEU A 1 105 ? 18.446 6.598 -0.756 1.00 78.94 105 LEU A N 1
ATOM 836 C CA . LEU A 1 105 ? 18.295 7.518 -1.881 1.00 78.94 105 LEU A CA 1
ATOM 837 C C . LEU A 1 105 ? 19.325 8.658 -1.802 1.00 78.94 105 LEU A C 1
ATOM 839 O O . LEU A 1 105 ? 19.933 9.032 -2.819 1.00 78.94 105 LEU A O 1
ATOM 843 N N . GLN A 1 106 ? 19.598 9.173 -0.601 1.00 80.50 106 GLN A N 1
ATOM 844 C CA . GLN A 1 106 ? 20.663 10.151 -0.376 1.00 80.50 106 GLN A CA 1
ATOM 845 C C . GLN A 1 106 ? 22.049 9.575 -0.716 1.00 80.50 106 GLN A C 1
ATOM 847 O O . GLN A 1 106 ? 22.829 10.219 -1.433 1.00 80.50 106 GLN A O 1
ATOM 852 N N . LEU A 1 107 ? 22.356 8.342 -0.300 1.00 82.19 107 LEU A N 1
ATOM 853 C CA . LEU A 1 107 ? 23.609 7.662 -0.652 1.00 82.19 107 LEU A CA 1
ATOM 854 C C . LEU A 1 107 ? 23.745 7.448 -2.166 1.00 82.19 107 LEU A C 1
ATOM 856 O O . LEU A 1 107 ? 24.817 7.691 -2.735 1.00 82.19 107 LEU A O 1
ATOM 860 N N . GLN A 1 108 ? 22.666 7.062 -2.852 1.00 80.00 108 GLN A N 1
ATOM 861 C CA . GLN A 1 108 ? 22.657 6.915 -4.309 1.00 80.00 108 GLN A CA 1
ATOM 862 C C . GLN A 1 108 ? 22.922 8.250 -5.025 1.00 80.00 108 GLN A C 1
ATOM 864 O O . GLN A 1 108 ? 23.727 8.295 -5.963 1.00 80.00 108 GLN A O 1
ATOM 869 N N . LYS A 1 109 ? 22.319 9.360 -4.573 1.00 78.56 109 LYS A N 1
ATOM 870 C CA . LYS A 1 109 ? 22.595 10.709 -5.107 1.00 78.56 109 LYS A CA 1
ATOM 871 C C . LYS A 1 109 ? 24.072 11.087 -4.946 1.00 78.56 109 LYS A C 1
ATOM 873 O O . LYS A 1 109 ? 24.679 11.592 -5.894 1.00 78.56 109 LYS A O 1
ATOM 878 N N . ARG A 1 110 ? 24.680 10.797 -3.789 1.00 74.50 110 ARG A N 1
ATOM 879 C CA . ARG A 1 110 ? 26.110 11.061 -3.533 1.00 74.50 110 ARG A CA 1
ATOM 880 C C . ARG A 1 110 ? 27.019 10.231 -4.443 1.00 74.50 110 ARG A C 1
ATOM 882 O O . ARG A 1 110 ? 27.962 10.781 -5.009 1.00 74.50 110 ARG A O 1
ATOM 889 N N . LYS A 1 111 ? 26.720 8.943 -4.654 1.00 74.50 111 LYS A N 1
ATOM 890 C CA . LYS A 1 111 ? 27.480 8.069 -5.572 1.00 74.50 111 LYS A CA 1
ATOM 891 C C . LYS A 1 111 ? 27.412 8.556 -7.026 1.00 74.50 111 LYS A C 1
ATOM 893 O O . LYS A 1 111 ? 28.441 8.627 -7.692 1.00 74.50 111 LYS A O 1
ATOM 898 N N . LYS A 1 112 ? 26.233 8.982 -7.499 1.00 72.75 112 LYS A N 1
ATOM 899 C CA . LYS A 1 112 ? 26.049 9.508 -8.867 1.00 72.75 112 LYS A CA 1
ATOM 900 C C . LYS A 1 112 ? 26.828 10.803 -9.137 1.00 72.75 112 LYS A C 1
ATOM 902 O O . LYS A 1 112 ? 27.247 11.019 -10.270 1.00 72.75 112 LYS A O 1
ATOM 907 N N . ARG A 1 113 ? 27.051 11.649 -8.123 1.00 65.56 113 ARG A N 1
ATOM 908 C CA . ARG A 1 113 ? 27.879 12.866 -8.250 1.00 65.56 113 ARG A CA 1
ATOM 909 C C . ARG A 1 113 ? 29.371 12.545 -8.378 1.00 65.56 113 ARG A C 1
ATOM 911 O O . ARG A 1 113 ? 30.045 13.180 -9.177 1.00 65.56 113 ARG A O 1
ATOM 918 N N . LYS A 1 114 ? 29.865 11.526 -7.663 1.00 63.12 114 LYS A N 1
ATOM 919 C CA . LYS A 1 114 ? 31.280 11.106 -7.719 1.00 63.12 114 LYS A CA 1
ATOM 920 C C . LYS A 1 114 ? 31.685 10.526 -9.080 1.00 63.12 114 LYS A C 1
ATOM 922 O O . LYS A 1 114 ? 32.817 10.709 -9.495 1.00 63.12 114 LYS A O 1
ATOM 927 N N . ILE A 1 115 ? 30.762 9.871 -9.786 1.00 62.06 115 ILE A N 1
ATOM 928 C CA . ILE A 1 115 ? 31.032 9.234 -11.091 1.00 62.06 115 ILE A CA 1
ATOM 929 C C . ILE A 1 115 ? 30.978 10.244 -12.257 1.00 62.06 115 ILE A C 1
ATOM 931 O O . ILE A 1 115 ? 31.548 9.997 -13.311 1.00 62.06 115 ILE A O 1
ATOM 935 N N . LYS A 1 116 ? 30.329 11.404 -12.081 1.00 61.44 116 LYS A N 1
ATOM 936 C CA . LYS A 1 116 ? 30.282 12.485 -13.089 1.00 61.44 116 LYS A CA 1
ATOM 937 C C . LYS A 1 116 ? 31.424 13.507 -12.953 1.00 61.44 116 LYS A C 1
ATOM 939 O O . LYS A 1 116 ? 31.465 14.479 -13.702 1.00 61.44 116 LYS A O 1
ATOM 944 N N . GLY A 1 117 ? 32.317 13.322 -11.983 1.00 61.12 117 GLY A N 1
ATOM 945 C CA . GLY A 1 117 ? 33.354 14.280 -11.605 1.00 61.12 117 GLY A CA 1
ATOM 946 C C . GLY A 1 117 ? 34.645 14.150 -12.405 1.00 61.12 117 GLY A C 1
ATOM 947 O O . GLY A 1 117 ? 35.681 13.909 -11.804 1.00 61.12 117 GLY A O 1
ATOM 948 N N . ASN A 1 118 ? 34.578 14.280 -13.731 1.00 59.97 118 ASN A N 1
ATOM 949 C CA . ASN A 1 118 ? 35.715 14.551 -14.629 1.00 59.97 118 ASN A CA 1
ATOM 950 C C . ASN A 1 118 ? 35.251 14.592 -16.094 1.00 59.97 118 ASN A C 1
ATOM 952 O O . ASN A 1 118 ? 35.802 13.933 -16.970 1.00 59.97 118 ASN A O 1
ATOM 956 N N . SER A 1 119 ? 34.236 15.409 -16.382 1.00 67.56 119 SER A N 1
ATOM 957 C CA . SER A 1 119 ? 34.001 15.874 -17.750 1.00 67.56 119 SER A CA 1
ATOM 958 C C . SER A 1 119 ? 34.886 17.096 -17.983 1.00 67.56 119 SER A C 1
ATOM 960 O O . SER A 1 119 ? 34.430 18.224 -17.807 1.00 67.56 119 SER A O 1
ATOM 962 N N . ARG A 1 120 ? 36.164 16.884 -18.326 1.00 67.94 120 ARG A N 1
ATOM 963 C CA . ARG A 1 120 ? 37.002 17.954 -18.888 1.00 67.94 120 ARG A CA 1
ATOM 964 C C . ARG A 1 120 ? 36.340 18.338 -20.213 1.00 67.94 120 ARG A C 1
ATOM 966 O O . ARG A 1 120 ? 36.363 17.562 -21.163 1.00 67.94 120 ARG A O 1
ATOM 973 N N . LEU A 1 121 ? 35.596 19.443 -20.206 1.00 67.88 121 LEU A N 1
ATOM 974 C CA . LEU A 1 121 ? 34.902 19.952 -21.386 1.00 67.88 121 LEU A CA 1
ATOM 975 C C . LEU A 1 121 ? 35.955 20.263 -22.456 1.00 67.88 121 LEU A C 1
ATOM 977 O O . LEU A 1 121 ? 36.999 20.824 -22.145 1.00 67.88 121 LEU A O 1
ATOM 981 N N . SER A 1 122 ? 35.684 19.926 -23.714 1.00 63.62 122 SER A N 1
ATOM 982 C CA . SER A 1 122 ? 36.608 20.139 -24.840 1.00 63.62 122 SER A CA 1
ATOM 983 C C . SER A 1 122 ? 36.848 21.614 -25.194 1.00 63.62 122 SER A C 1
ATOM 985 O O . SER A 1 122 ? 37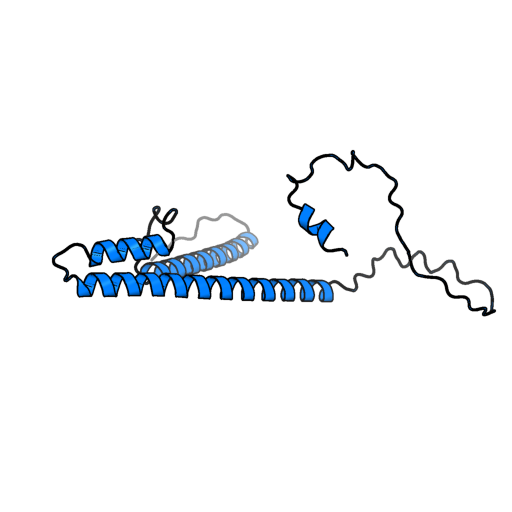.571 21.888 -26.137 1.00 63.62 122 SER A O 1
ATOM 987 N N . PHE A 1 123 ? 36.241 22.554 -24.463 1.00 55.88 123 PHE A N 1
ATOM 988 C CA . PHE A 1 123 ? 36.417 23.999 -24.641 1.00 55.88 123 PHE A CA 1
ATOM 989 C C . PHE A 1 123 ? 37.494 24.602 -23.727 1.00 55.88 123 PHE A C 1
ATOM 991 O O . PHE A 1 123 ? 37.863 25.754 -23.914 1.00 55.88 123 PHE A O 1
ATOM 998 N N . SER A 1 124 ? 37.982 23.869 -22.718 1.00 59.81 124 SER A N 1
ATOM 999 C CA . SER A 1 124 ? 38.976 24.396 -21.769 1.00 59.81 124 SER A CA 1
ATOM 1000 C C . SER A 1 124 ? 40.431 24.243 -22.230 1.00 59.81 124 SER A C 1
ATOM 1002 O O . SER A 1 124 ? 41.320 24.647 -21.487 1.00 59.81 124 SER A O 1
ATOM 1004 N N . GLU A 1 125 ? 40.683 23.646 -23.400 1.00 55.94 125 GLU A N 1
ATOM 1005 C CA . GLU A 1 125 ? 42.043 23.488 -23.942 1.00 55.94 125 GLU A CA 1
ATOM 1006 C C . GLU A 1 125 ? 42.518 24.746 -24.688 1.00 55.94 125 GLU A C 1
ATOM 1008 O O . GLU A 1 125 ? 43.681 25.110 -24.586 1.00 55.94 125 GLU A O 1
ATOM 1013 N N . ASP A 1 126 ? 41.614 25.493 -25.330 1.00 57.31 126 ASP A N 1
ATOM 1014 C CA . ASP A 1 126 ? 42.002 26.596 -26.224 1.00 57.31 126 ASP A CA 1
ATOM 1015 C C . ASP A 1 126 ? 42.396 27.903 -25.498 1.00 57.31 126 ASP A C 1
ATOM 1017 O O . ASP A 1 126 ? 42.881 28.836 -26.132 1.00 57.31 126 ASP A O 1
ATOM 1021 N N . ILE A 1 127 ? 42.184 28.003 -24.177 1.00 57.97 127 ILE A N 1
ATOM 1022 C CA . ILE A 1 127 ? 42.465 29.227 -23.392 1.00 57.97 127 ILE A CA 1
ATOM 1023 C C . ILE A 1 127 ? 43.848 29.175 -22.713 1.00 57.97 127 ILE A C 1
ATOM 1025 O O . ILE A 1 127 ? 44.394 30.215 -22.363 1.00 57.97 127 ILE A O 1
ATOM 1029 N N . ILE A 1 128 ? 44.439 27.989 -22.528 1.00 55.97 128 ILE A N 1
ATOM 1030 C CA . ILE A 1 128 ? 45.661 27.825 -21.714 1.00 55.97 128 ILE A CA 1
ATOM 1031 C C . ILE A 1 128 ? 46.951 28.017 -22.539 1.00 55.97 128 ILE A C 1
ATOM 1033 O O . ILE A 1 128 ? 47.995 28.317 -21.970 1.00 55.97 128 ILE A O 1
ATOM 1037 N N . ASP A 1 129 ? 46.885 27.947 -23.871 1.00 49.50 129 ASP A N 1
ATOM 1038 C CA . ASP A 1 129 ? 48.069 28.026 -24.747 1.00 49.50 129 ASP A CA 1
ATOM 1039 C C . ASP A 1 129 ? 48.566 29.459 -25.060 1.00 49.50 129 ASP A C 1
ATOM 1041 O O . ASP A 1 129 ? 49.497 29.612 -25.849 1.00 49.50 129 ASP A O 1
ATOM 1045 N N . ASN A 1 130 ? 47.985 30.523 -24.477 1.00 45.81 130 ASN A N 1
ATOM 1046 C CA . ASN A 1 130 ? 48.377 31.914 -24.794 1.00 45.81 130 ASN A CA 1
ATOM 1047 C C . ASN A 1 130 ? 49.095 32.708 -23.687 1.00 45.81 130 ASN A C 1
ATOM 1049 O O . ASN A 1 130 ? 49.630 33.763 -23.997 1.00 45.81 130 ASN A O 1
ATOM 1053 N N . ASP A 1 131 ? 49.180 32.221 -22.445 1.00 43.69 131 ASP A N 1
ATOM 1054 C CA . ASP A 1 131 ? 49.755 32.997 -21.321 1.00 43.69 131 ASP A CA 1
ATOM 1055 C C . ASP A 1 131 ? 51.036 32.364 -20.746 1.00 43.69 131 ASP A C 1
ATOM 1057 O O . ASP A 1 131 ? 51.279 32.350 -19.539 1.00 43.69 131 ASP A O 1
ATOM 1061 N N . ALA A 1 132 ? 51.886 31.822 -21.618 1.00 49.47 132 ALA A N 1
ATOM 1062 C CA . ALA A 1 132 ? 53.229 31.382 -21.256 1.00 49.47 132 ALA A CA 1
ATOM 1063 C C . ALA A 1 132 ? 54.272 32.452 -21.617 1.00 49.47 132 ALA A C 1
ATOM 1065 O O . ALA A 1 13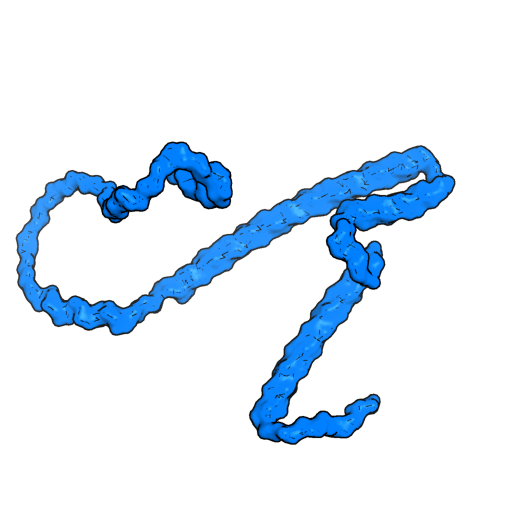2 ? 55.110 32.216 -22.485 1.00 49.47 132 ALA A O 1
ATOM 1066 N N . GLN A 1 133 ? 54.249 33.617 -20.957 1.00 37.34 133 GLN A N 1
ATOM 1067 C CA . GLN A 1 133 ? 55.434 34.479 -20.903 1.00 37.34 133 GLN A CA 1
ATOM 1068 C C . GLN A 1 133 ? 55.444 35.455 -19.710 1.00 37.34 133 GLN A C 1
ATOM 1070 O O . GLN A 1 133 ? 54.521 36.236 -19.521 1.00 37.34 133 GLN A O 1
ATOM 1075 N N . GLU A 1 134 ? 56.570 35.394 -18.992 1.00 36.06 134 GLU A N 1
ATOM 1076 C CA . GLU A 1 134 ? 57.201 36.413 -18.135 1.00 36.06 134 GLU A CA 1
ATOM 1077 C C . GLU A 1 134 ? 56.816 36.568 -16.643 1.00 36.06 134 GLU A C 1
ATOM 1079 O O . GLU A 1 134 ? 55.810 37.152 -16.257 1.00 36.06 134 GLU A O 1
ATOM 1084 N N . GLU A 1 135 ? 57.778 36.094 -15.834 1.00 34.38 135 GLU A N 1
ATOM 1085 C CA . GLU A 1 135 ? 58.519 36.825 -14.783 1.00 34.38 135 GLU A CA 1
ATOM 1086 C C . GLU A 1 135 ? 58.090 36.757 -13.297 1.00 34.38 135 GLU A C 1
ATOM 1088 O O . GLU A 1 135 ? 57.137 37.366 -12.824 1.00 34.38 135 GLU A O 1
ATOM 1093 N N . GLU A 1 136 ? 58.900 35.960 -12.585 1.00 35.03 136 GLU A N 1
ATOM 1094 C CA . GLU A 1 136 ? 59.562 36.120 -11.278 1.00 35.03 136 GLU A CA 1
ATOM 1095 C C . GLU A 1 136 ? 58.999 37.027 -10.154 1.00 35.03 136 GLU A C 1
ATOM 1097 O O . GLU A 1 136 ? 58.931 38.247 -10.229 1.00 35.03 136 GLU A O 1
ATOM 1102 N N . GLU A 1 137 ? 58.758 36.348 -9.023 1.00 37.72 137 GLU A N 1
ATOM 1103 C CA . GLU A 1 137 ? 59.150 36.664 -7.636 1.00 37.72 137 GLU A CA 1
ATOM 1104 C C . GLU A 1 137 ? 58.933 38.074 -7.041 1.00 37.72 137 GLU A C 1
ATOM 1106 O O . GLU A 1 137 ? 59.705 39.004 -7.244 1.00 37.72 137 GLU A O 1
ATOM 1111 N N . THR A 1 138 ? 58.026 38.172 -6.055 1.00 31.47 138 THR A N 1
ATOM 1112 C CA . THR A 1 138 ? 58.407 38.442 -4.645 1.00 31.47 138 THR A CA 1
ATOM 1113 C C . THR A 1 138 ? 57.220 38.285 -3.688 1.00 31.47 138 THR A C 1
ATOM 1115 O O . THR A 1 138 ? 56.129 38.814 -3.884 1.00 31.47 138 THR A O 1
ATOM 1118 N N . HIS A 1 139 ? 57.449 37.549 -2.601 1.00 46.03 139 HIS A N 1
ATOM 1119 C CA . HIS A 1 139 ? 56.517 37.365 -1.493 1.00 46.03 139 HIS A CA 1
ATOM 1120 C C . HIS A 1 139 ? 56.384 38.632 -0.636 1.00 46.03 139 HIS A C 1
ATOM 1122 O O . HIS A 1 139 ? 57.387 39.076 -0.085 1.00 46.03 139 HIS A O 1
ATOM 1128 N N . GLN A 1 140 ? 55.159 39.106 -0.375 1.00 36.31 140 GLN A N 1
ATOM 1129 C CA . GLN A 1 140 ? 54.802 39.696 0.924 1.00 36.31 140 GLN A CA 1
ATOM 1130 C C . GLN A 1 140 ? 53.386 39.281 1.340 1.00 36.31 140 GLN A C 1
ATOM 1132 O O . GLN A 1 140 ? 52.389 39.551 0.677 1.00 36.31 140 GLN A O 1
ATOM 1137 N N . SER A 1 141 ? 53.335 38.586 2.470 1.00 45.94 141 SER A N 1
ATOM 1138 C CA . SER A 1 141 ? 52.151 38.239 3.244 1.00 45.94 141 SER A CA 1
ATOM 1139 C C . SER A 1 141 ? 51.350 39.474 3.646 1.00 45.94 141 SER A C 1
ATOM 1141 O O . SER A 1 141 ? 51.948 40.389 4.200 1.00 45.94 141 SER A O 1
ATOM 1143 N N . ASN A 1 142 ? 50.021 39.440 3.500 1.00 34.56 142 ASN A N 1
ATOM 1144 C CA . ASN A 1 142 ? 49.083 39.977 4.491 1.00 34.56 142 ASN A CA 1
ATOM 1145 C C . ASN A 1 142 ? 47.700 39.321 4.335 1.00 34.56 142 ASN A C 1
ATOM 1147 O O . ASN A 1 142 ? 47.109 39.292 3.261 1.00 34.56 142 ASN A O 1
ATOM 1151 N N . ASN A 1 143 ? 47.230 38.766 5.449 1.00 48.44 143 ASN A N 1
ATOM 1152 C CA . ASN A 1 143 ? 45.876 38.280 5.705 1.00 48.44 143 ASN A CA 1
ATOM 1153 C C . ASN A 1 143 ? 44.834 39.372 5.395 1.00 48.44 143 ASN A C 1
ATOM 1155 O O . ASN A 1 143 ? 45.059 40.499 5.818 1.00 48.44 143 ASN A O 1
ATOM 1159 N N . ILE A 1 144 ? 43.710 39.030 4.748 1.00 42.97 144 ILE A N 1
ATOM 1160 C CA . ILE A 1 144 ? 42.335 39.474 5.076 1.00 42.97 144 ILE A CA 1
ATOM 1161 C C . ILE A 1 144 ? 41.352 38.658 4.214 1.00 42.97 144 ILE A C 1
ATOM 1163 O O . ILE A 1 144 ? 41.221 38.835 3.008 1.00 42.97 144 ILE A O 1
ATOM 1167 N N . GLU A 1 145 ? 40.739 37.696 4.898 1.00 40.47 145 GLU A N 1
ATOM 1168 C CA . GLU A 1 145 ? 39.344 37.257 4.824 1.00 40.47 145 GLU A CA 1
ATOM 1169 C C . GLU A 1 145 ? 38.684 37.050 3.450 1.00 40.47 145 GLU A C 1
ATOM 1171 O O . GLU A 1 145 ? 38.320 37.953 2.699 1.00 40.47 145 GLU A O 1
ATOM 1176 N N . THR A 1 146 ? 38.411 35.769 3.215 1.00 52.16 146 THR A N 1
ATOM 1177 C CA . THR A 1 146 ? 37.428 35.217 2.292 1.00 52.16 146 THR A CA 1
ATOM 1178 C C . THR A 1 146 ? 36.116 35.994 2.303 1.00 52.16 146 THR A C 1
ATOM 1180 O O . THR A 1 146 ? 35.446 36.018 3.327 1.00 52.16 146 THR A O 1
ATOM 1183 N N . ASN A 1 147 ? 35.689 36.524 1.157 1.00 40.66 147 ASN A N 1
ATOM 1184 C CA . ASN A 1 147 ? 34.268 36.638 0.812 1.00 40.66 147 ASN A CA 1
ATOM 1185 C C . ASN A 1 147 ? 34.109 36.911 -0.689 1.00 40.66 147 ASN A C 1
ATOM 1187 O O . ASN A 1 147 ? 33.856 38.028 -1.138 1.00 40.66 147 ASN A O 1
ATOM 1191 N N . GLY A 1 148 ? 34.234 35.845 -1.482 1.00 43.41 148 GLY A N 1
ATOM 1192 C CA . GLY A 1 148 ? 33.761 35.803 -2.865 1.00 43.41 148 GLY A CA 1
ATOM 1193 C C . GLY A 1 148 ? 32.232 35.750 -2.911 1.00 43.41 148 GLY A C 1
ATOM 1194 O O . GLY A 1 148 ? 31.653 34.745 -3.307 1.00 43.41 148 GLY A O 1
ATOM 1195 N N . GLY A 1 149 ? 31.571 36.814 -2.455 1.00 40.94 149 GLY A N 1
ATOM 1196 C CA . GLY A 1 149 ? 30.129 36.986 -2.577 1.00 40.94 149 GLY A CA 1
ATOM 1197 C C . GLY A 1 149 ? 29.802 37.638 -3.913 1.00 40.94 149 GLY A C 1
ATOM 1198 O O . GLY A 1 149 ? 30.012 38.839 -4.087 1.00 40.94 149 GLY A O 1
ATOM 1199 N N . VAL A 1 150 ? 29.288 36.849 -4.858 1.00 45.28 150 VAL A N 1
ATOM 1200 C CA . VAL A 1 150 ? 28.688 37.338 -6.104 1.00 45.28 150 VAL A CA 1
ATOM 1201 C C . VAL A 1 150 ? 27.604 38.347 -5.730 1.00 45.28 150 VAL A C 1
ATOM 1203 O O . VAL A 1 150 ? 26.548 37.992 -5.211 1.00 45.28 150 VAL A O 1
ATOM 1206 N N . ARG A 1 151 ? 27.882 39.633 -5.952 1.00 52.66 151 ARG A N 1
ATOM 1207 C CA . ARG A 1 151 ? 26.939 40.724 -5.704 1.00 52.66 151 ARG A CA 1
ATOM 1208 C C . ARG A 1 151 ? 25.895 40.699 -6.817 1.00 52.66 151 ARG A C 1
ATOM 1210 O O . ARG A 1 151 ? 25.981 41.461 -7.774 1.00 52.66 151 ARG A O 1
ATOM 1217 N N . CYS A 1 152 ? 24.932 39.786 -6.711 1.00 56.38 152 CYS A N 1
ATOM 1218 C CA . CYS A 1 152 ? 23.695 39.852 -7.476 1.00 56.38 152 CYS A CA 1
ATOM 1219 C C . CYS A 1 152 ? 23.031 41.193 -7.138 1.00 56.38 152 CYS A C 1
ATOM 1221 O O . CYS A 1 152 ? 22.633 41.427 -5.995 1.00 56.38 152 CYS A O 1
ATOM 1223 N N . GLY A 1 153 ? 22.991 42.105 -8.110 1.00 55.09 153 GLY A N 1
ATOM 1224 C CA . GLY A 1 153 ? 22.341 43.402 -7.966 1.00 55.09 153 GLY A CA 1
ATOM 1225 C C . GLY A 1 153 ? 20.903 43.233 -7.481 1.00 55.09 153 GLY A C 1
ATOM 1226 O O . GLY A 1 153 ? 20.236 42.257 -7.823 1.00 55.09 153 GLY A O 1
ATOM 1227 N N . LYS A 1 154 ? 20.436 44.175 -6.655 1.00 61.94 154 LYS A N 1
ATOM 1228 C CA . LYS A 1 154 ? 19.063 44.207 -6.141 1.00 61.94 154 LYS A CA 1
ATOM 1229 C C . LYS A 1 154 ? 18.073 44.430 -7.290 1.00 61.94 154 LYS A C 1
ATOM 1231 O O . LYS A 1 154 ? 17.620 45.544 -7.518 1.00 61.94 154 LYS A O 1
ATOM 1236 N N . LEU A 1 155 ? 17.735 43.368 -8.008 1.00 61.53 155 LEU A N 1
ATOM 1237 C CA . LEU A 1 155 ? 16.460 43.241 -8.698 1.00 61.53 155 LEU A CA 1
ATOM 1238 C C . LEU A 1 155 ? 15.587 42.380 -7.787 1.00 61.53 155 LEU A C 1
ATOM 1240 O O . LEU A 1 155 ? 15.507 41.168 -7.947 1.00 61.53 155 LEU A O 1
ATOM 1244 N N . GLY A 1 156 ? 15.024 42.999 -6.753 1.00 61.44 156 GLY A N 1
ATOM 1245 C CA . GLY A 1 156 ? 14.200 42.317 -5.762 1.00 61.44 156 GLY A CA 1
ATOM 1246 C C . GLY A 1 156 ? 12.833 42.970 -5.679 1.00 61.44 156 GLY A C 1
ATOM 1247 O O . GLY A 1 156 ? 12.743 44.193 -5.604 1.00 61.44 156 GLY A O 1
ATOM 1248 N N . LYS A 1 157 ? 11.781 42.148 -5.701 1.00 71.19 157 LYS A N 1
ATOM 1249 C CA . LYS A 1 157 ? 10.447 42.551 -5.241 1.00 71.19 157 LYS A CA 1
ATOM 1250 C C . LYS A 1 157 ? 10.519 42.935 -3.758 1.00 71.19 157 LYS A C 1
ATOM 1252 O O . LYS A 1 157 ? 11.473 42.562 -3.075 1.00 71.19 157 LYS A O 1
ATOM 1257 N N . ASP A 1 158 ? 9.512 43.650 -3.271 1.00 74.75 158 ASP A N 1
ATOM 1258 C CA . ASP A 1 158 ? 9.493 44.155 -1.900 1.00 74.75 158 ASP A CA 1
ATOM 1259 C C . ASP A 1 158 ? 9.692 43.024 -0.868 1.00 74.75 158 ASP A C 1
ATOM 1261 O O . ASP A 1 158 ? 8.919 42.062 -0.849 1.00 74.75 158 ASP A O 1
ATOM 1265 N N . PRO A 1 159 ? 10.705 43.122 0.015 1.00 72.94 159 PRO A N 1
ATOM 1266 C CA . PRO A 1 159 ? 11.028 42.080 0.996 1.00 72.94 159 PRO A CA 1
ATOM 1267 C C . PRO A 1 159 ? 9.972 41.943 2.103 1.00 72.94 159 PRO A C 1
ATOM 1269 O O . PRO A 1 159 ? 10.013 41.009 2.899 1.00 72.94 159 PRO A O 1
ATOM 1272 N N . THR A 1 160 ? 9.032 42.882 2.169 1.00 75.94 160 THR A N 1
ATOM 1273 C CA . THR A 1 160 ? 7.903 42.902 3.102 1.00 75.94 160 THR A CA 1
ATOM 1274 C C . THR A 1 160 ? 6.679 42.151 2.583 1.00 75.94 160 THR A C 1
ATOM 1276 O O . THR A 1 160 ? 5.713 41.993 3.326 1.00 75.94 160 THR A O 1
ATOM 1279 N N . VAL A 1 161 ? 6.692 41.676 1.334 1.00 81.62 161 VAL A N 1
ATOM 1280 C CA . VAL A 1 161 ? 5.593 40.876 0.781 1.00 81.62 161 VAL A CA 1
ATOM 1281 C C . VAL A 1 161 ? 5.537 39.522 1.486 1.00 81.62 161 VAL A C 1
ATOM 1283 O O . VAL A 1 161 ? 6.550 38.840 1.652 1.00 81.62 161 VAL A O 1
ATOM 1286 N N . GLU A 1 162 ? 4.336 39.111 1.888 1.00 77.75 162 GLU A N 1
ATOM 1287 C CA . GLU A 1 162 ? 4.099 37.809 2.507 1.00 77.75 162 GLU A CA 1
ATOM 1288 C C . GLU A 1 162 ? 4.398 36.673 1.516 1.00 77.75 162 GLU A C 1
ATOM 1290 O O . GLU A 1 162 ? 3.576 36.293 0.686 1.00 77.75 162 GLU A O 1
ATOM 1295 N N . THR A 1 163 ? 5.601 36.103 1.602 1.00 78.62 163 THR A N 1
ATOM 1296 C CA . THR A 1 163 ? 6.011 34.920 0.823 1.00 78.62 163 THR A CA 1
ATOM 1297 C C . THR A 1 163 ? 5.771 33.604 1.570 1.00 78.62 163 THR A C 1
ATOM 1299 O O . THR A 1 163 ? 6.326 32.574 1.201 1.00 78.62 163 THR A O 1
ATOM 1302 N N . SER A 1 164 ? 4.942 33.616 2.619 1.00 79.00 164 SER A N 1
ATOM 1303 C CA . SER A 1 164 ? 4.574 32.432 3.418 1.00 79.00 164 SER A CA 1
ATOM 1304 C C . SER A 1 164 ? 3.883 31.339 2.597 1.00 79.00 164 SER A C 1
ATOM 1306 O O . SER A 1 164 ? 3.945 30.169 2.957 1.00 79.00 164 SER A O 1
ATOM 1308 N N . PHE A 1 165 ? 3.266 31.711 1.475 1.00 80.75 165 PHE A N 1
ATOM 1309 C CA . PHE A 1 165 ? 2.638 30.794 0.525 1.00 80.75 165 PHE A CA 1
ATOM 1310 C C . PHE A 1 165 ? 3.644 30.065 -0.383 1.00 80.75 165 PHE A C 1
ATOM 1312 O O . PHE A 1 165 ? 3.245 29.159 -1.114 1.00 80.75 165 PHE A O 1
ATOM 1319 N N . LEU A 1 166 ? 4.928 30.458 -0.389 1.00 79.31 166 LEU A N 1
ATOM 1320 C CA . LEU A 1 166 ? 5.947 29.806 -1.213 1.00 79.31 166 LEU A CA 1
ATOM 1321 C C . LEU A 1 166 ? 6.490 28.543 -0.515 1.00 79.31 166 LEU A C 1
ATOM 1323 O O . LEU A 1 166 ? 6.944 28.637 0.627 1.00 79.31 166 LEU A O 1
ATOM 1327 N N . PRO A 1 167 ? 6.514 27.381 -1.200 1.00 78.81 167 PRO A N 1
ATOM 1328 C CA . PRO A 1 167 ? 6.952 26.103 -0.624 1.00 78.81 167 PRO A CA 1
ATOM 1329 C C . PRO A 1 167 ? 8.392 26.091 -0.090 1.00 78.81 167 PRO A C 1
ATOM 1331 O O . PRO A 1 167 ? 8.716 25.295 0.786 1.00 78.81 167 PRO A O 1
ATOM 1334 N N . ASP A 1 168 ? 9.247 26.979 -0.599 1.00 72.25 168 ASP A N 1
ATOM 1335 C CA . ASP A 1 168 ? 10.698 26.917 -0.399 1.00 72.25 168 ASP A CA 1
ATOM 1336 C C . ASP A 1 168 ? 11.211 27.794 0.760 1.00 72.25 168 ASP A C 1
ATOM 1338 O O . ASP A 1 168 ? 12.417 27.880 0.983 1.00 72.25 168 ASP A O 1
ATOM 1342 N N . ARG A 1 169 ? 10.333 28.435 1.550 1.00 68.12 169 ARG A N 1
ATOM 1343 C CA . ARG A 1 169 ? 10.768 29.373 2.607 1.00 68.12 169 ARG A CA 1
ATOM 1344 C C . ARG A 1 169 ? 11.584 28.717 3.732 1.00 68.12 169 ARG A C 1
ATOM 1346 O O . ARG A 1 169 ? 12.425 29.378 4.338 1.00 68.12 169 ARG A O 1
ATOM 1353 N N . SER A 1 170 ? 11.405 27.421 3.994 1.00 63.44 170 SER A N 1
ATOM 1354 C CA . SER A 1 170 ? 12.231 26.695 4.973 1.00 63.44 170 SER A CA 1
ATOM 1355 C C . SER A 1 170 ? 13.684 26.508 4.521 1.00 63.44 170 SER A C 1
ATOM 1357 O O . SER A 1 170 ? 14.542 26.253 5.362 1.00 63.44 170 SER A O 1
ATOM 1359 N N . ALA A 1 171 ? 13.979 26.642 3.221 1.00 63.56 171 ALA A N 1
ATOM 1360 C CA . ALA A 1 171 ? 15.338 26.527 2.698 1.00 63.56 171 ALA A CA 1
ATOM 1361 C C . ALA A 1 171 ? 16.216 27.734 3.074 1.00 63.56 171 ALA A C 1
ATOM 1363 O O . ALA A 1 171 ? 17.425 27.583 3.231 1.00 63.56 171 ALA A O 1
ATOM 1364 N N . GLU A 1 172 ? 15.618 28.912 3.274 1.00 61.38 172 GLU A N 1
ATOM 1365 C CA . GLU A 1 172 ? 16.352 30.142 3.609 1.00 61.38 172 GLU A CA 1
ATOM 1366 C C . GLU A 1 172 ? 16.629 30.297 5.113 1.00 61.38 172 GLU A C 1
ATOM 1368 O O . GLU A 1 172 ? 17.532 31.030 5.502 1.00 61.38 172 GLU A O 1
ATOM 1373 N N . HIS A 1 173 ? 15.910 29.567 5.973 1.00 61.22 173 HIS A N 1
ATOM 1374 C CA . HIS A 1 173 ? 16.089 29.619 7.432 1.00 61.22 173 HIS A CA 1
ATOM 1375 C C . HIS A 1 173 ? 17.213 28.711 7.967 1.00 61.22 173 HIS A C 1
ATOM 1377 O O . HIS A 1 173 ? 17.530 28.783 9.151 1.00 61.22 173 HIS A O 1
ATOM 1383 N N . PHE A 1 174 ? 17.807 27.855 7.123 1.00 49.97 174 PHE A N 1
ATOM 1384 C CA . PHE A 1 174 ? 18.867 26.911 7.515 1.00 49.97 174 PHE A CA 1
ATOM 1385 C C . PHE A 1 174 ? 20.289 27.487 7.378 1.00 49.97 174 PHE A C 1
ATOM 1387 O O . PHE A 1 174 ? 21.265 26.825 7.717 1.00 49.97 174 PHE A O 1
ATOM 1394 N N . VAL A 1 175 ? 20.429 28.721 6.889 1.00 52.25 175 VAL A N 1
ATOM 1395 C CA . VAL A 1 175 ? 21.722 29.412 6.839 1.00 52.25 175 VAL A CA 1
ATOM 1396 C C . VAL A 1 175 ? 21.781 30.399 7.999 1.00 52.25 175 VAL A C 1
ATOM 1398 O O . VAL A 1 175 ? 21.449 31.574 7.851 1.00 52.25 175 VAL A O 1
ATOM 1401 N N . GLN A 1 176 ? 22.175 29.896 9.168 1.00 38.97 176 GLN A N 1
ATOM 1402 C CA . GLN A 1 176 ? 22.638 30.706 10.291 1.00 38.97 176 GLN A CA 1
ATOM 1403 C C . GLN A 1 176 ? 23.801 30.003 10.983 1.00 38.97 176 GLN A C 1
ATOM 1405 O O . GLN A 1 176 ? 23.702 28.770 11.178 1.00 38.97 176 GLN A O 1
#

Organism: Pisum sativum (NCBI:txid3888)

pLDDT: mean 70.15, std 16.34, range [31.47, 94.88]

Sequence (176 aa):
MSGMGDGYVGTAQDAVRIRRLEKQREAERRKIQELKTKSATSNGQPGLLQFGSSTSEILETAFKKETVGLVTREQYVEKRVNIQSKIEEEEKEKLQKQLQEEEELQLQKRKKRKIKGNSRLSFSEDIIDNDAQEEEETHQSNNIETNGGVRCGKLGKDPTVETSFLPDRSAEHFVQ

Radius of gyration: 32.59 Å; chains: 1; bounding box: 82×70×70 Å

Foldseek 3Di:
DDDDDPPDPDDPVVVVVVVVVVVVVVVVVVVVVVVVVVVVVVPDDPDDVVPPDDPLNSLVVVLVVVPPDPDDPVRNVVSVVVSVVVVVVVVVVVVVVVVVVVVVVVVVVVVVVVVPPDPPDPVVPVPPPPPPDDDDDDDDDDDDDDDPDPCPDPPDDDPPDPPVVPPCPVVVVPPD

InterPro domains:
  IPR007005 XAP5 protein [PTHR12722] (6-173)